Protein AF-A0A9E0YNE3-F1 (afdb_monomer)

Nearest PDB structures (foldseek):
  2ga1-assembly1_B  TM=9.525E-01  e=7.662E-05  Trichormus variabilis ATCC 29413
  5af3-assembly1_B  TM=8.746E-01  e=2.412E-02  Mycobacterium tuberculosis H37Rv
  5af3-assembly1_A  TM=8.745E-01  e=3.297E-02  Mycobacterium tuberculosis H37Rv

Solvent-accessible surface area (backbone atoms only — not comparable to full-atom values): 5781 Å² total; per-residue (Å²): 132,80,86,77,81,80,82,56,91,44,57,36,68,41,64,93,44,85,72,39,43,54,17,38,58,96,54,89,50,44,40,42,59,59,47,48,45,46,75,72,67,46,54,71,67,60,52,35,71,76,37,71,92,58,51,71,69,46,55,52,41,42,52,52,52,36,74,79,36,46,71,64,37,52,52,52,38,51,66,68,68,42,68,64,57,52,47,71,74,57,48,90,86,80,127

Structure (mmCIF, N/CA/C/O backbone):
data_AF-A0A9E0YNE3-F1
#
_entry.id   AF-A0A9E0YNE3-F1
#
loop_
_atom_site.group_PDB
_atom_site.id
_atom_site.type_symbol
_atom_site.label_atom_id
_atom_site.label_alt_id
_atom_site.label_comp_id
_atom_site.label_asym_id
_atom_site.label_entity_id
_atom_site.label_seq_id
_atom_site.pdbx_PDB_ins_code
_atom_site.Cartn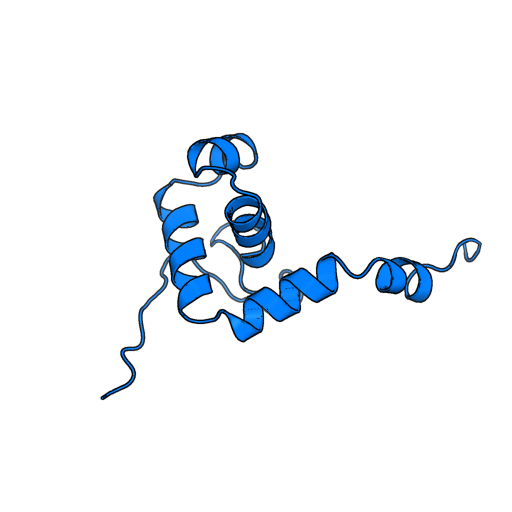_x
_atom_site.Cartn_y
_atom_site.Cartn_z
_atom_site.occupancy
_atom_site.B_iso_or_equiv
_atom_site.auth_seq_id
_atom_site.auth_comp_id
_atom_site.auth_asym_id
_atom_site.auth_atom_id
_atom_site.pdbx_PDB_model_num
ATOM 1 N N . MET A 1 1 ? -21.284 14.066 -11.210 1.00 44.66 1 MET A N 1
ATOM 2 C CA . MET A 1 1 ? -20.282 13.316 -11.993 1.00 44.66 1 MET A CA 1
ATOM 3 C C . MET A 1 1 ? -20.317 11.906 -11.445 1.00 44.66 1 MET A C 1
ATOM 5 O O . MET A 1 1 ? -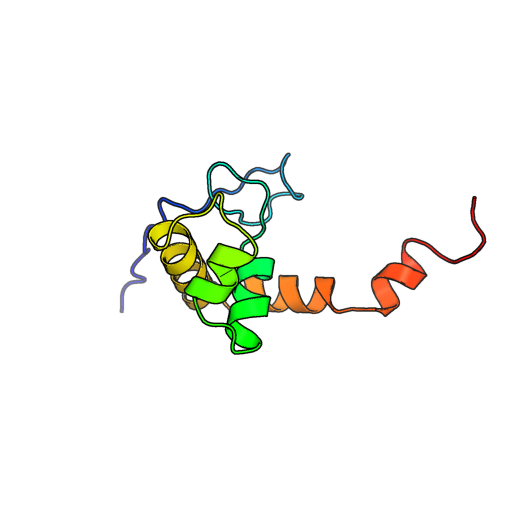20.237 11.765 -10.237 1.00 44.66 1 MET A O 1
ATOM 9 N N . SER A 1 2 ? -20.631 10.916 -12.275 1.00 50.81 2 SER A N 1
ATOM 10 C CA . SER A 1 2 ? -20.754 9.518 -11.847 1.00 50.81 2 SER A CA 1
ATOM 11 C C . SER A 1 2 ? -19.416 9.008 -11.317 1.00 50.81 2 SER A C 1
ATOM 13 O O . SER A 1 2 ? -18.419 9.164 -12.021 1.00 50.81 2 SER A O 1
ATOM 15 N N . ASP A 1 3 ? -19.409 8.395 -10.132 1.00 65.12 3 ASP A N 1
ATOM 16 C CA . ASP A 1 3 ? -18.254 7.667 -9.600 1.00 65.12 3 ASP A CA 1
ATOM 17 C C . ASP A 1 3 ? -17.789 6.629 -10.627 1.00 65.12 3 ASP A C 1
ATOM 19 O O . ASP A 1 3 ? -18.459 5.622 -10.879 1.00 65.12 3 ASP A O 1
ATOM 23 N N . LEU A 1 4 ? -16.653 6.892 -11.273 1.00 72.88 4 LEU A N 1
ATOM 24 C CA . LEU A 1 4 ? -15.996 5.909 -12.120 1.00 72.88 4 LEU A CA 1
ATOM 25 C C . LEU A 1 4 ? -15.331 4.896 -11.196 1.00 72.88 4 LEU A C 1
ATOM 27 O O . LEU A 1 4 ? -14.338 5.194 -10.543 1.00 72.88 4 LEU A O 1
ATOM 31 N N . LYS A 1 5 ? -15.884 3.685 -11.138 1.00 73.88 5 LYS A N 1
ATOM 32 C CA . LYS A 1 5 ? -15.270 2.590 -10.391 1.00 73.88 5 LYS A CA 1
ATOM 33 C C . LYS A 1 5 ? -14.105 2.028 -11.206 1.00 73.88 5 LYS A C 1
ATOM 35 O O . LYS A 1 5 ? -14.310 1.191 -12.086 1.00 73.88 5 LYS A O 1
ATOM 40 N N . VAL A 1 6 ? -12.899 2.524 -10.941 1.00 86.50 6 VAL A N 1
ATOM 41 C CA . VAL A 1 6 ? -11.663 2.010 -11.544 1.00 86.50 6 VAL A CA 1
ATOM 42 C C . VAL A 1 6 ? -11.425 0.586 -11.040 1.00 86.50 6 VAL A C 1
ATOM 44 O O . VAL A 1 6 ? -11.629 0.271 -9.867 1.00 86.50 6 VAL A O 1
ATOM 47 N N . ASN A 1 7 ? -11.070 -0.314 -11.955 1.00 92.12 7 ASN A N 1
ATOM 48 C CA . ASN A 1 7 ? -10.745 -1.691 -11.612 1.00 92.12 7 ASN A CA 1
ATOM 49 C C . ASN A 1 7 ? -9.234 -1.833 -11.420 1.00 92.12 7 ASN A C 1
ATOM 51 O O . ASN A 1 7 ? -8.477 -1.452 -12.310 1.00 92.12 7 ASN A O 1
ATOM 55 N N . HIS A 1 8 ? -8.828 -2.465 -10.320 1.00 95.81 8 HIS A N 1
ATOM 56 C CA . HIS A 1 8 ? -7.427 -2.715 -9.983 1.00 95.81 8 HIS A CA 1
ATOM 57 C C . HIS A 1 8 ? -7.120 -4.221 -10.029 1.00 95.81 8 HIS A C 1
ATOM 59 O O . HIS A 1 8 ? -7.252 -4.923 -9.019 1.00 95.81 8 HIS A O 1
ATOM 65 N N . PRO A 1 9 ? -6.781 -4.776 -11.208 1.00 96.31 9 PRO A N 1
ATOM 66 C CA . PRO A 1 9 ? -6.664 -6.221 -11.415 1.00 96.31 9 PRO A CA 1
ATOM 67 C C . PRO A 1 9 ? -5.514 -6.879 -10.636 1.00 96.31 9 PRO A C 1
ATOM 69 O O . PRO A 1 9 ? -5.496 -8.111 -10.496 1.00 96.31 9 PRO A O 1
ATOM 72 N N . TYR A 1 10 ? -4.558 -6.089 -10.140 1.00 97.88 10 TYR A N 1
ATOM 73 C CA . TYR A 1 10 ? -3.404 -6.562 -9.383 1.00 97.88 10 TYR A CA 1
ATOM 74 C C . TYR A 1 10 ? -3.555 -6.405 -7.871 1.00 97.88 10 TYR A C 1
ATOM 76 O O . TYR A 1 10 ? -2.608 -6.709 -7.144 1.00 97.88 10 TYR A O 1
ATOM 84 N N . ILE A 1 11 ? -4.729 -6.006 -7.386 1.00 97.19 11 ILE A N 1
ATOM 85 C CA . ILE A 1 11 ? -5.014 -5.847 -5.960 1.00 97.19 11 ILE A CA 1
ATOM 86 C C . ILE A 1 11 ? -5.922 -6.984 -5.500 1.00 97.19 11 ILE A C 1
ATOM 88 O O . ILE A 1 11 ? -6.893 -7.344 -6.164 1.00 97.19 11 ILE A O 1
ATOM 92 N N . ALA A 1 12 ? -5.585 -7.579 -4.361 1.00 96.81 12 ALA A N 1
ATOM 93 C CA . ALA A 1 12 ? -6.361 -8.627 -3.719 1.00 96.81 12 ALA A CA 1
ATOM 94 C C . ALA A 1 12 ? -6.706 -8.217 -2.283 1.00 96.81 12 ALA A C 1
ATOM 96 O O . ALA A 1 12 ? -5.873 -7.654 -1.572 1.00 96.81 12 ALA A O 1
ATOM 97 N N . LYS A 1 13 ? -7.933 -8.520 -1.859 1.00 95.50 13 LYS A N 1
ATOM 98 C CA . LYS A 1 13 ? -8.381 -8.427 -0.467 1.00 95.50 13 LYS A CA 1
ATOM 99 C C . LYS A 1 13 ? -8.844 -9.811 -0.046 1.00 95.50 13 LYS A C 1
ATOM 101 O O . LYS A 1 13 ? -9.676 -10.403 -0.727 1.00 95.50 13 LYS A O 1
ATOM 106 N N . ASP A 1 14 ? -8.271 -10.312 1.034 1.00 93.50 14 ASP A N 1
ATOM 107 C CA . ASP A 1 14 ? -8.548 -11.636 1.578 1.00 93.50 14 ASP A CA 1
ATOM 108 C C . ASP A 1 14 ? -8.477 -11.527 3.105 1.00 93.50 14 ASP A C 1
ATOM 110 O O . ASP A 1 14 ? -7.479 -11.045 3.641 1.00 93.50 14 ASP A O 1
ATOM 114 N N . GLU A 1 15 ? -9.552 -11.901 3.801 1.00 92.81 15 GLU A N 1
ATOM 115 C CA . GLU A 1 15 ? -9.661 -11.764 5.260 1.00 92.81 15 GLU A CA 1
ATOM 116 C C . GLU A 1 15 ? -8.604 -12.601 6.000 1.00 92.81 15 GLU A C 1
ATOM 118 O O . GLU A 1 15 ? -8.087 -12.165 7.033 1.00 92.81 15 GLU A O 1
ATOM 123 N N . ASP A 1 16 ? -8.179 -13.722 5.412 1.00 91.44 16 ASP A N 1
ATOM 124 C CA . ASP A 1 16 ? -7.147 -14.609 5.956 1.00 91.44 16 ASP A CA 1
ATOM 125 C C . ASP A 1 16 ? -5.717 -14.079 5.697 1.00 91.44 16 ASP A C 1
ATOM 127 O O . ASP A 1 16 ? -4.714 -14.577 6.235 1.00 91.44 16 ASP A O 1
ATOM 131 N N . ILE A 1 17 ? -5.580 -13.031 4.877 1.00 87.12 17 ILE A N 1
ATOM 132 C CA . ILE A 1 17 ? -4.300 -12.426 4.500 1.00 87.12 17 ILE A CA 1
ATOM 133 C C . ILE A 1 17 ? -4.224 -10.999 5.033 1.00 87.12 17 ILE A C 1
ATOM 135 O O . ILE A 1 17 ? -4.963 -10.112 4.628 1.00 87.12 17 ILE A O 1
ATOM 139 N N . GLN A 1 18 ? -3.267 -10.748 5.932 1.00 88.00 18 GLN A N 1
ATOM 140 C CA . GLN A 1 18 ? -3.046 -9.413 6.512 1.00 88.00 18 GLN A CA 1
ATOM 141 C C . GLN A 1 18 ? -4.305 -8.810 7.176 1.00 88.00 18 GLN A C 1
ATOM 143 O O . GLN A 1 18 ? -4.390 -7.594 7.338 1.00 88.00 18 GLN A O 1
ATOM 148 N N . GLY A 1 19 ? -5.270 -9.649 7.579 1.00 87.56 19 GLY A N 1
ATOM 149 C CA . GLY A 1 19 ? -6.527 -9.216 8.191 1.00 87.56 19 GLY A CA 1
ATOM 150 C C . GLY A 1 19 ? -7.434 -8.442 7.233 1.00 87.56 19 GLY A C 1
ATOM 151 O O . GLY A 1 19 ? -8.000 -7.430 7.636 1.00 87.56 19 GLY A O 1
ATOM 152 N N . GLY A 1 20 ? -7.514 -8.848 5.960 1.00 92.31 20 GLY A N 1
ATOM 153 C CA . GLY A 1 20 ? -8.391 -8.219 4.963 1.00 92.31 20 GLY A CA 1
ATOM 154 C C . GLY A 1 20 ? -7.821 -6.969 4.294 1.00 92.31 20 GLY A C 1
ATOM 155 O O . GLY A 1 20 ? -8.474 -6.379 3.428 1.00 92.31 20 GLY A O 1
ATOM 156 N N . LYS A 1 21 ? -6.603 -6.552 4.661 1.00 95.19 21 LYS A N 1
ATOM 157 C CA . LYS A 1 21 ? -5.941 -5.400 4.043 1.00 95.19 21 LYS A CA 1
ATOM 158 C C . LYS A 1 21 ? -5.701 -5.632 2.548 1.00 95.19 21 LYS A C 1
ATOM 160 O O . LYS A 1 21 ? -5.417 -6.762 2.141 1.00 95.19 21 LYS A O 1
ATOM 165 N N . PRO A 1 22 ? -5.765 -4.578 1.715 1.00 97.12 22 PRO A N 1
ATOM 166 C CA . PRO A 1 22 ? -5.416 -4.695 0.311 1.00 97.12 22 PRO A CA 1
ATOM 167 C C . PRO A 1 22 ? -3.943 -5.093 0.178 1.00 97.12 22 PRO A C 1
ATOM 169 O O . PRO A 1 22 ? -3.047 -4.491 0.777 1.00 97.12 22 PRO A O 1
ATOM 172 N N . THR A 1 23 ? -3.693 -6.112 -0.633 1.00 98.00 23 THR A N 1
ATOM 173 C CA . THR A 1 23 ? -2.364 -6.651 -0.921 1.00 98.00 23 THR A CA 1
ATOM 174 C C . THR A 1 23 ? -2.145 -6.764 -2.419 1.00 98.00 23 THR A C 1
ATOM 176 O O . THR A 1 23 ? -3.093 -6.834 -3.205 1.00 98.00 23 THR A O 1
ATOM 179 N N . VAL A 1 24 ? -0.883 -6.807 -2.836 1.00 97.81 24 VAL A N 1
ATOM 180 C CA . VAL A 1 24 ? -0.560 -7.092 -4.232 1.00 97.81 24 VAL A CA 1
ATOM 181 C C . VAL A 1 24 ? -0.872 -8.555 -4.537 1.00 97.81 24 VAL A C 1
ATOM 183 O O . VAL A 1 24 ? -0.348 -9.463 -3.888 1.00 97.81 24 VAL A O 1
ATOM 186 N N . LYS A 1 25 ? -1.678 -8.798 -5.570 1.00 96.81 25 LYS A N 1
ATOM 187 C CA . LYS A 1 25 ? -2.145 -10.123 -5.982 1.00 96.81 25 LYS A CA 1
ATOM 188 C C . LYS A 1 25 ? -0.989 -11.100 -6.208 1.00 96.81 25 LYS A C 1
ATOM 190 O O . LYS A 1 25 ? -0.030 -10.826 -6.945 1.00 96.81 25 LYS A O 1
ATOM 195 N N . GLY A 1 26 ? -1.118 -12.276 -5.593 1.00 93.62 26 GLY A N 1
ATOM 196 C CA . GLY A 1 26 ? -0.084 -13.314 -5.590 1.00 93.62 26 GLY A CA 1
ATOM 197 C C . GLY A 1 26 ? 1.074 -13.033 -4.627 1.00 93.62 26 GLY A C 1
ATOM 198 O O . GLY A 1 26 ? 2.113 -13.674 -4.726 1.00 93.62 26 GLY A O 1
ATOM 199 N N . SER A 1 27 ? 0.920 -12.074 -3.715 1.00 94.19 27 SER A N 1
ATOM 200 C CA . SER A 1 27 ? 1.869 -11.784 -2.642 1.00 94.19 27 SER A CA 1
ATOM 201 C C . SER A 1 27 ? 1.115 -11.507 -1.338 1.00 94.19 27 SER A C 1
ATOM 203 O O . SER A 1 27 ? -0.102 -11.347 -1.339 1.00 94.19 27 SER A O 1
ATOM 205 N N . ARG A 1 28 ? 1.844 -11.406 -0.223 1.00 95.12 28 ARG A N 1
ATOM 206 C CA . ARG A 1 28 ? 1.307 -10.915 1.059 1.00 95.12 28 ARG A CA 1
ATOM 207 C C . ARG A 1 28 ? 1.754 -9.482 1.371 1.00 95.12 28 ARG A C 1
ATOM 209 O O . ARG A 1 28 ? 1.723 -9.086 2.536 1.00 95.12 28 ARG A O 1
ATOM 216 N N . ILE A 1 29 ? 2.220 -8.745 0.357 1.00 96.06 29 ILE A N 1
ATOM 217 C CA . ILE A 1 29 ? 2.736 -7.378 0.493 1.00 96.06 29 ILE A CA 1
ATOM 218 C C . ILE A 1 29 ? 1.542 -6.414 0.515 1.00 96.06 29 ILE A C 1
ATOM 220 O O . ILE A 1 29 ? 0.820 -6.350 -0.486 1.00 96.06 29 ILE A O 1
ATOM 224 N N . PRO A 1 30 ? 1.303 -5.686 1.623 1.00 96.94 30 PRO A N 1
ATOM 225 C CA . PRO A 1 30 ? 0.235 -4.694 1.695 1.00 96.94 30 PRO A CA 1
ATOM 226 C C . PRO A 1 30 ? 0.480 -3.522 0.746 1.00 96.94 30 PRO A C 1
ATOM 228 O O . PRO A 1 30 ? 1.622 -3.096 0.566 1.00 96.94 30 PRO A O 1
ATOM 231 N N . ILE A 1 31 ? -0.594 -2.948 0.203 1.00 97.94 31 ILE A N 1
ATOM 232 C CA . ILE A 1 31 ? -0.498 -1.747 -0.644 1.00 97.94 31 ILE A CA 1
ATOM 233 C C . ILE A 1 31 ? 0.086 -0.572 0.141 1.00 97.94 31 ILE A C 1
ATOM 235 O O . ILE A 1 31 ? 0.939 0.144 -0.378 1.00 97.94 31 ILE A O 1
ATOM 239 N N . SER A 1 32 ? -0.273 -0.446 1.422 1.00 97.38 32 SER A N 1
ATOM 240 C CA . SER A 1 32 ? 0.271 0.570 2.324 1.00 97.38 32 SER A CA 1
ATOM 241 C C . SER A 1 32 ? 1.802 0.559 2.392 1.00 97.38 32 SER A C 1
ATOM 243 O O . SER A 1 32 ? 2.407 1.616 2.486 1.00 97.38 32 SER A O 1
ATOM 245 N N . VAL A 1 33 ? 2.448 -0.610 2.291 1.00 96.19 33 VAL A N 1
ATOM 246 C CA . VAL A 1 33 ? 3.916 -0.717 2.329 1.00 96.19 33 VAL A CA 1
ATOM 247 C C . VAL A 1 33 ? 4.543 -0.114 1.075 1.00 96.19 33 VAL A C 1
ATOM 249 O O . VAL A 1 33 ? 5.470 0.683 1.187 1.00 96.19 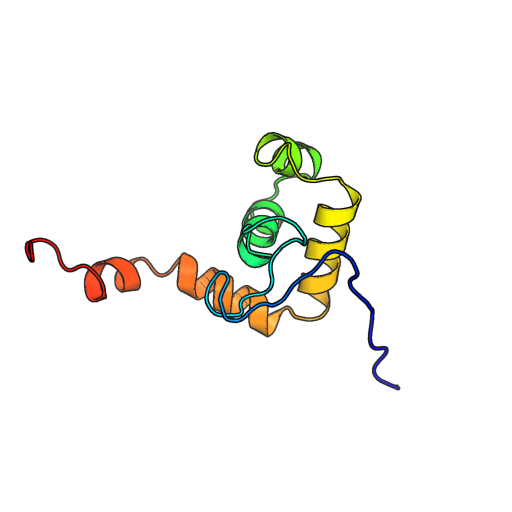33 VAL A O 1
ATOM 252 N N . LEU A 1 34 ? 4.021 -0.444 -0.111 1.00 97.31 34 LEU A N 1
ATOM 253 C CA . LEU A 1 34 ? 4.524 0.125 -1.367 1.00 97.31 34 LEU A CA 1
ATOM 254 C C . LEU A 1 34 ? 4.316 1.642 -1.418 1.00 97.31 34 LEU A C 1
ATOM 256 O O . LEU A 1 34 ? 5.197 2.380 -1.852 1.00 97.31 34 LEU A O 1
ATOM 260 N N . VAL A 1 35 ? 3.168 2.104 -0.921 1.00 97.75 35 VAL A N 1
ATOM 261 C CA . VAL A 1 35 ? 2.829 3.527 -0.856 1.00 97.75 35 VAL A CA 1
ATOM 262 C C . VAL A 1 35 ? 3.723 4.270 0.131 1.00 97.75 35 VAL A C 1
ATOM 264 O O . VAL A 1 35 ? 4.101 5.400 -0.156 1.00 97.75 35 VAL A O 1
ATOM 267 N N . THR A 1 36 ? 4.119 3.655 1.250 1.00 96.88 36 THR A N 1
ATOM 268 C CA . THR A 1 36 ? 5.098 4.254 2.169 1.00 96.88 36 THR A CA 1
ATOM 269 C C . THR A 1 36 ? 6.409 4.561 1.450 1.00 96.88 36 THR A C 1
ATOM 271 O O . THR A 1 36 ? 6.849 5.704 1.500 1.00 96.88 36 THR A O 1
ATOM 274 N N . TYR A 1 37 ? 6.996 3.596 0.730 1.00 96.62 37 TYR A N 1
ATOM 275 C CA . TYR A 1 37 ? 8.233 3.830 -0.032 1.00 96.62 37 TYR A CA 1
ATOM 276 C C . TYR A 1 37 ? 8.055 4.919 -1.094 1.00 96.62 37 TYR A C 1
ATOM 278 O O . TYR A 1 37 ? 8.855 5.848 -1.177 1.00 96.62 37 TYR A O 1
ATOM 286 N N . TYR A 1 38 ? 6.957 4.862 -1.848 1.00 96.94 38 TYR A N 1
ATOM 287 C CA . TYR A 1 38 ? 6.638 5.884 -2.842 1.00 96.94 38 TYR A CA 1
ATOM 288 C C . TYR A 1 38 ? 6.522 7.291 -2.219 1.00 96.94 38 TYR A C 1
ATOM 290 O O . TYR A 1 38 ? 7.105 8.248 -2.726 1.00 96.94 38 TYR A O 1
ATOM 298 N N . LYS A 1 39 ? 5.840 7.434 -1.071 1.00 95.44 39 LYS A N 1
ATOM 299 C CA . LYS A 1 39 ? 5.727 8.709 -0.332 1.00 95.44 39 LYS A CA 1
ATOM 300 C C . LYS A 1 39 ? 7.055 9.157 0.286 1.00 95.44 39 LYS A C 1
ATOM 302 O O . LYS A 1 39 ? 7.247 10.355 0.478 1.00 95.44 39 LYS A O 1
ATOM 307 N N . SER A 1 40 ? 7.968 8.230 0.570 1.00 95.44 40 SER A N 1
ATOM 308 C CA . SER A 1 40 ? 9.341 8.521 1.000 1.00 95.44 40 SER A CA 1
ATOM 309 C C . SER A 1 40 ? 10.256 8.983 -0.139 1.00 95.44 40 SER A C 1
ATOM 311 O O . SER A 1 40 ? 11.411 9.317 0.118 1.00 95.44 40 SER A O 1
ATOM 313 N N . GLY A 1 41 ? 9.746 9.058 -1.372 1.00 96.44 41 GLY A N 1
ATOM 314 C CA . GLY A 1 41 ? 10.483 9.537 -2.538 1.00 96.44 41 GLY A CA 1
ATOM 315 C C . GLY A 1 41 ? 11.217 8.442 -3.302 1.00 96.44 41 GLY A C 1
ATOM 316 O O . GLY A 1 41 ? 11.981 8.776 -4.204 1.00 96.44 41 GLY A O 1
ATOM 317 N N . ASN A 1 42 ? 10.990 7.165 -2.970 1.00 97.12 42 ASN A N 1
ATOM 318 C CA . ASN A 1 42 ? 11.550 6.074 -3.752 1.00 97.12 42 ASN A CA 1
ATOM 319 C C . ASN A 1 42 ? 10.887 5.985 -5.122 1.00 97.12 42 ASN A C 1
ATOM 321 O O . ASN A 1 42 ? 9.657 6.057 -5.238 1.00 97.12 42 ASN A O 1
ATOM 325 N N . ASP A 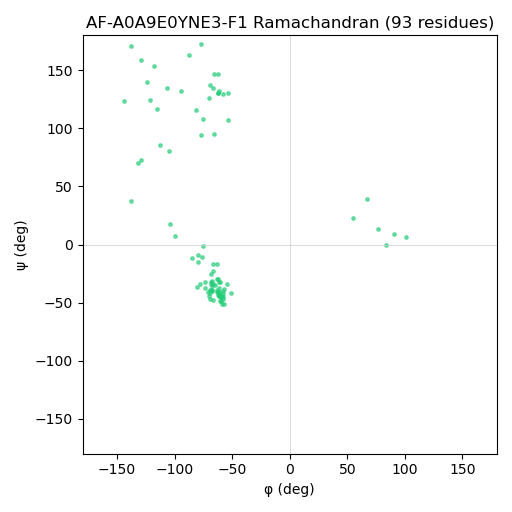1 43 ? 11.702 5.776 -6.151 1.00 95.88 43 ASP A N 1
ATOM 326 C CA . ASP A 1 43 ? 11.178 5.472 -7.474 1.00 95.88 43 ASP A CA 1
ATOM 327 C C . ASP A 1 43 ? 10.705 4.007 -7.573 1.00 95.88 43 ASP A C 1
ATOM 329 O O . ASP A 1 43 ? 10.848 3.189 -6.658 1.00 95.88 43 ASP A O 1
ATOM 333 N N . ILE A 1 44 ? 10.065 3.673 -8.693 1.00 95.25 44 ILE A N 1
ATOM 334 C CA . ILE A 1 44 ? 9.482 2.343 -8.895 1.00 95.25 44 ILE A CA 1
ATOM 335 C C . ILE A 1 44 ? 10.567 1.271 -9.021 1.00 95.25 44 ILE A C 1
ATOM 337 O O . ILE A 1 44 ? 10.353 0.153 -8.554 1.00 95.25 44 ILE A O 1
ATOM 341 N N . ASP A 1 45 ? 11.720 1.593 -9.605 1.00 96.38 45 ASP A N 1
ATOM 342 C CA . ASP A 1 45 ? 12.819 0.644 -9.766 1.00 96.38 45 ASP A CA 1
ATOM 343 C C . ASP A 1 45 ? 13.450 0.319 -8.407 1.00 96.38 45 ASP A C 1
ATOM 345 O O . ASP A 1 45 ? 13.726 -0.843 -8.109 1.00 96.38 45 ASP A O 1
ATOM 349 N N . GLU A 1 46 ? 13.585 1.305 -7.521 1.00 97.50 46 GLU A N 1
ATOM 350 C CA . GLU A 1 46 ? 13.991 1.104 -6.130 1.00 97.50 46 GLU A CA 1
ATOM 351 C C . GLU A 1 46 ? 13.005 0.209 -5.369 1.00 97.50 46 GLU A C 1
ATOM 353 O O . GLU A 1 46 ? 13.419 -0.733 -4.688 1.00 97.50 46 GLU A O 1
ATOM 358 N N . ILE A 1 47 ? 11.697 0.430 -5.529 1.00 96.94 47 ILE A N 1
ATOM 359 C CA . ILE A 1 47 ? 10.666 -0.429 -4.927 1.00 96.94 47 ILE A CA 1
ATOM 360 C C . ILE A 1 47 ? 10.756 -1.863 -5.474 1.00 96.94 47 ILE A C 1
ATOM 362 O O . ILE A 1 47 ? 10.619 -2.829 -4.718 1.00 96.94 47 ILE A O 1
ATOM 366 N N . LEU A 1 48 ? 11.003 -2.029 -6.774 1.00 97.00 48 LEU A N 1
ATOM 367 C CA . LEU A 1 48 ? 11.168 -3.341 -7.402 1.00 97.00 48 LEU A CA 1
ATOM 368 C C . LEU A 1 48 ? 12.456 -4.041 -6.959 1.00 97.00 48 LEU A C 1
ATOM 370 O O . LEU A 1 48 ? 12.455 -5.261 -6.815 1.00 97.00 48 LEU A O 1
ATOM 374 N N . ASN A 1 49 ? 13.523 -3.298 -6.666 1.00 97.25 49 ASN A N 1
ATOM 375 C CA . ASN A 1 49 ? 14.744 -3.857 -6.085 1.00 97.25 49 ASN A CA 1
ATOM 376 C C . ASN A 1 49 ? 14.500 -4.415 -4.673 1.00 97.25 49 ASN A C 1
ATOM 378 O O . ASN A 1 49 ? 15.080 -5.439 -4.309 1.00 97.25 49 ASN A O 1
ATOM 382 N N . LEU A 1 50 ? 13.615 -3.786 -3.891 1.00 95.69 50 LEU A N 1
ATOM 383 C CA . LEU A 1 50 ? 13.191 -4.289 -2.578 1.00 95.69 50 LEU A CA 1
ATOM 384 C C . LEU A 1 50 ? 12.247 -5.494 -2.687 1.00 95.69 50 LEU A C 1
ATOM 386 O O . LEU A 1 50 ? 12.277 -6.382 -1.831 1.00 95.69 50 LEU A O 1
ATOM 390 N N . TYR A 1 51 ? 11.431 -5.545 -3.743 1.00 95.75 51 TYR A N 1
ATOM 391 C CA . TYR A 1 51 ? 10.469 -6.620 -3.989 1.00 95.75 51 TYR A CA 1
ATOM 392 C C . TYR A 1 51 ? 10.584 -7.208 -5.409 1.00 95.75 51 TYR A C 1
ATOM 394 O O . TYR A 1 51 ? 9.671 -7.024 -6.223 1.00 95.75 51 TYR A O 1
ATOM 402 N N . PRO A 1 52 ? 11.645 -7.988 -5.710 1.00 95.12 52 PRO A N 1
ATOM 403 C CA . PRO A 1 52 ? 11.914 -8.496 -7.063 1.00 95.12 52 PRO A CA 1
ATOM 404 C C . PRO A 1 52 ? 10.842 -9.441 -7.625 1.00 95.12 52 PRO A C 1
ATOM 406 O O . PRO A 1 52 ? 10.797 -9.703 -8.823 1.00 95.12 52 PRO A O 1
ATOM 409 N N . GLN A 1 53 ? 9.970 -9.982 -6.770 1.00 94.50 53 GLN A N 1
ATOM 410 C CA . GLN A 1 53 ? 8.823 -10.801 -7.170 1.00 94.50 53 GLN A CA 1
ATOM 411 C C . GLN A 1 53 ? 7.655 -9.981 -7.742 1.00 94.50 53 GLN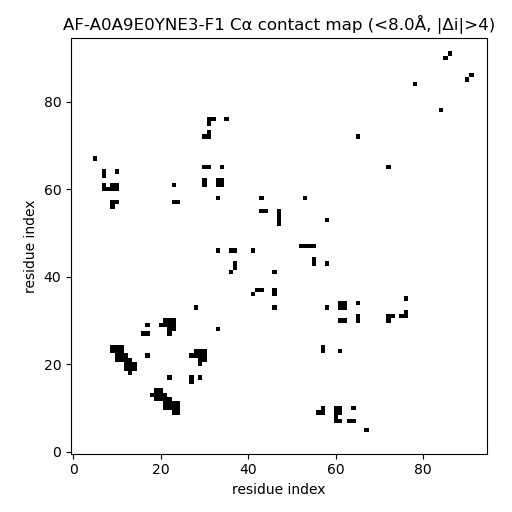 A C 1
ATOM 413 O O . GLN A 1 53 ? 6.669 -10.548 -8.228 1.00 94.50 53 GLN A O 1
ATOM 418 N N . LEU A 1 54 ? 7.706 -8.655 -7.615 1.00 97.06 54 LEU A N 1
ATOM 419 C CA . LEU A 1 54 ? 6.715 -7.755 -8.178 1.00 97.06 54 LEU A CA 1
ATOM 420 C C . LEU A 1 54 ? 7.083 -7.376 -9.611 1.00 97.06 54 LEU A C 1
ATOM 422 O O . LEU A 1 54 ? 8.198 -7.554 -10.081 1.00 97.06 54 LEU A O 1
ATOM 426 N N . THR A 1 55 ? 6.088 -6.862 -10.324 1.00 97.38 55 THR A N 1
ATOM 427 C CA . THR A 1 55 ? 6.264 -6.347 -11.686 1.00 97.38 55 THR A CA 1
ATOM 428 C C . THR A 1 55 ? 5.923 -4.862 -11.678 1.00 97.38 55 THR A C 1
ATOM 430 O O . THR A 1 55 ? 5.076 -4.476 -10.863 1.00 97.38 55 THR A O 1
ATOM 433 N N . PRO A 1 56 ? 6.472 -4.047 -12.596 1.00 97.31 56 PRO A N 1
ATOM 434 C CA . PRO A 1 56 ? 6.138 -2.625 -12.676 1.00 97.31 56 PRO A CA 1
ATOM 435 C C . PRO A 1 56 ? 4.624 -2.376 -12.723 1.00 97.31 56 PRO A C 1
ATOM 437 O O . PRO A 1 56 ? 4.110 -1.536 -11.993 1.00 97.31 56 PRO A O 1
ATOM 440 N N . ALA A 1 57 ? 3.880 -3.184 -13.490 1.00 97.69 57 ALA A N 1
ATOM 441 C CA . ALA A 1 57 ? 2.422 -3.087 -13.587 1.00 97.69 57 ALA A CA 1
ATOM 442 C C . ALA A 1 57 ? 1.713 -3.235 -12.228 1.00 97.69 57 ALA A C 1
ATOM 444 O O . ALA A 1 57 ? 0.775 -2.499 -11.939 1.00 97.69 57 ALA A O 1
ATOM 445 N N . LYS A 1 58 ? 2.187 -4.152 -11.374 1.00 97.94 58 LYS A N 1
ATOM 446 C CA . LYS A 1 58 ? 1.640 -4.349 -10.023 1.00 97.94 58 LYS A CA 1
ATOM 447 C C . LYS A 1 58 ? 1.919 -3.150 -9.113 1.00 97.94 58 LYS A C 1
ATOM 449 O O . LYS A 1 58 ? 1.055 -2.791 -8.322 1.00 97.94 58 LYS A O 1
ATOM 454 N N . VAL A 1 59 ? 3.105 -2.546 -9.219 1.00 97.62 59 VAL A N 1
ATOM 455 C CA . VAL A 1 59 ? 3.475 -1.365 -8.420 1.00 97.62 59 VAL A CA 1
ATOM 456 C C . VAL A 1 59 ? 2.673 -0.143 -8.870 1.00 97.62 59 VAL A C 1
ATOM 458 O O . VAL A 1 59 ? 2.102 0.553 -8.036 1.00 97.62 59 VAL A O 1
ATOM 461 N N . HIS A 1 60 ? 2.538 0.074 -10.179 1.00 97.69 60 HIS A N 1
ATOM 462 C CA . HIS A 1 60 ? 1.701 1.148 -10.712 1.00 97.69 60 HIS A CA 1
ATOM 463 C C . HIS A 1 60 ? 0.227 0.998 -10.321 1.00 97.69 60 HIS A C 1
ATOM 465 O O . HIS A 1 60 ? -0.384 1.978 -9.906 1.00 97.69 60 HIS A O 1
ATOM 471 N N . ASP A 1 61 ? -0.340 -0.208 -10.406 1.00 97.56 61 ASP A N 1
ATOM 472 C CA . ASP A 1 61 ? -1.731 -0.442 -9.998 1.00 97.56 61 ASP A CA 1
ATOM 473 C C . ASP A 1 61 ? -1.922 -0.256 -8.485 1.00 97.56 61 ASP A C 1
ATOM 475 O O . ASP A 1 61 ? -2.936 0.283 -8.056 1.00 97.56 61 ASP A O 1
ATOM 479 N N . ALA A 1 62 ? -0.922 -0.605 -7.669 1.00 97.81 62 ALA A N 1
ATOM 480 C CA . ALA A 1 62 ? -0.921 -0.317 -6.234 1.00 97.81 62 ALA A CA 1
ATOM 481 C C . ALA A 1 62 ? -0.944 1.193 -5.937 1.00 97.81 62 ALA A C 1
ATOM 483 O O . ALA A 1 62 ? -1.709 1.639 -5.081 1.00 97.81 62 ALA A O 1
ATOM 484 N N . ILE A 1 63 ? -0.148 1.986 -6.661 1.00 97.06 63 ILE A N 1
ATOM 485 C CA . ILE A 1 63 ? -0.139 3.451 -6.536 1.00 97.06 63 ILE A CA 1
ATOM 486 C C . ILE A 1 63 ? -1.460 4.046 -7.049 1.00 97.06 63 ILE A C 1
ATOM 488 O O . ILE A 1 63 ? -2.007 4.947 -6.418 1.00 97.06 63 ILE A O 1
ATOM 492 N N . SER A 1 64 ? -2.019 3.521 -8.144 1.00 97.19 64 SER A N 1
ATOM 493 C CA . SER A 1 64 ? -3.344 3.928 -8.631 1.00 97.19 64 SER A CA 1
ATOM 494 C C . SER A 1 64 ? -4.426 3.644 -7.590 1.00 97.19 64 SER A C 1
ATOM 496 O O . SER A 1 64 ? -5.190 4.541 -7.251 1.00 97.19 64 SER A O 1
ATOM 498 N N . TYR A 1 65 ? -4.444 2.431 -7.024 1.00 97.25 65 TYR A N 1
ATOM 499 C CA . TYR A 1 65 ? -5.381 2.042 -5.969 1.00 97.25 65 TYR A CA 1
ATOM 500 C C . TYR A 1 65 ? -5.280 2.971 -4.759 1.00 97.25 65 TYR A C 1
ATOM 502 O O . TYR A 1 65 ? -6.296 3.316 -4.160 1.00 97.25 65 TYR A O 1
ATOM 510 N N . TYR A 1 66 ? -4.068 3.396 -4.395 1.00 97.31 66 TYR A N 1
ATOM 511 C CA . TYR A 1 66 ? -3.874 4.373 -3.331 1.00 97.31 66 TYR A CA 1
ATOM 512 C C . TYR A 1 66 ? -4.575 5.697 -3.621 1.00 97.31 66 TYR A C 1
ATOM 514 O O . TYR A 1 66 ? -5.297 6.173 -2.752 1.00 97.31 66 TYR A O 1
ATOM 522 N N . TYR A 1 67 ? -4.419 6.270 -4.814 1.00 96.31 67 TYR A N 1
ATOM 523 C CA . TYR A 1 67 ? -5.078 7.536 -5.148 1.00 96.31 67 TYR A CA 1
ATOM 524 C C . TYR A 1 67 ? -6.608 7.437 -5.144 1.00 96.31 67 TYR A C 1
ATOM 526 O O . TYR A 1 67 ? -7.273 8.397 -4.766 1.00 96.31 67 TYR A O 1
ATOM 534 N N . ASP A 1 68 ? -7.161 6.266 -5.455 1.00 96.00 68 ASP A N 1
ATOM 535 C CA . ASP A 1 68 ? -8.603 6.019 -5.361 1.00 96.00 68 ASP A CA 1
ATOM 536 C C . ASP A 1 68 ? -9.078 5.725 -3.918 1.00 96.00 68 ASP A C 1
ATOM 538 O O . ASP A 1 68 ? -10.274 5.775 -3.635 1.00 96.00 68 ASP A O 1
ATOM 542 N N . ASN A 1 69 ? -8.166 5.413 -2.984 1.00 96.00 69 ASN A N 1
ATOM 543 C CA . ASN A 1 69 ? -8.472 4.969 -1.613 1.00 96.00 69 ASN A CA 1
ATOM 544 C C . ASN A 1 69 ? -7.556 5.628 -0.557 1.00 96.00 69 ASN A C 1
ATOM 546 O O . ASN A 1 69 ? -7.138 4.973 0.403 1.00 96.00 69 ASN A O 1
ATOM 550 N N . GLN A 1 70 ? -7.218 6.911 -0.733 1.00 96.50 70 GLN A N 1
ATOM 551 C CA . GLN A 1 70 ? -6.162 7.567 0.053 1.00 96.50 70 GLN A CA 1
ATOM 552 C C . GLN A 1 70 ? -6.425 7.522 1.557 1.00 96.50 70 GLN A C 1
ATOM 554 O O . GLN A 1 70 ? -5.530 7.156 2.307 1.00 96.50 70 GLN A O 1
ATOM 559 N N . GLU A 1 71 ? -7.655 7.815 1.990 1.00 96.69 71 GLU A N 1
ATOM 560 C CA . GLU A 1 71 ? -8.026 7.816 3.411 1.00 96.69 71 GLU A CA 1
ATOM 561 C C . GLU A 1 71 ? -7.775 6.452 4.069 1.00 96.69 71 GLU A C 1
ATOM 563 O O . GLU A 1 71 ? -7.145 6.378 5.124 1.00 96.69 71 GLU A O 1
ATOM 568 N N . GLN A 1 72 ? -8.200 5.363 3.411 1.00 95.81 72 GLN A N 1
ATOM 569 C CA . GLN A 1 72 ? -7.977 4.002 3.900 1.00 95.81 72 GLN A CA 1
ATOM 570 C C . GLN A 1 72 ? -6.479 3.725 4.064 1.00 95.81 72 GLN A C 1
ATOM 572 O O . GLN A 1 72 ? -6.034 3.223 5.095 1.00 95.81 72 GLN A O 1
ATOM 577 N N . ILE A 1 73 ? -5.703 3.995 3.018 1.00 97.19 73 ILE A N 1
ATOM 578 C CA . ILE A 1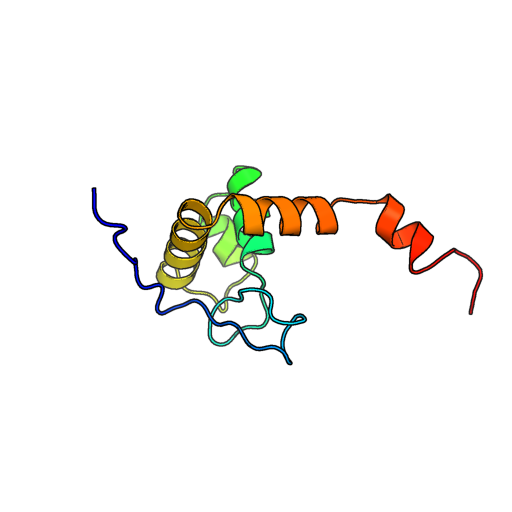 73 ? -4.294 3.614 2.985 1.00 97.19 73 ILE A CA 1
ATOM 579 C C . ILE A 1 73 ? -3.452 4.508 3.898 1.00 97.19 73 ILE A C 1
ATOM 581 O O . ILE A 1 73 ? -2.554 3.999 4.563 1.00 97.19 73 ILE A O 1
ATOM 585 N N . ASP A 1 74 ? -3.748 5.803 3.983 1.00 96.50 74 ASP A N 1
ATOM 586 C CA . ASP A 1 74 ? -3.068 6.715 4.900 1.00 96.50 74 ASP A CA 1
ATOM 587 C C . ASP A 1 74 ? -3.32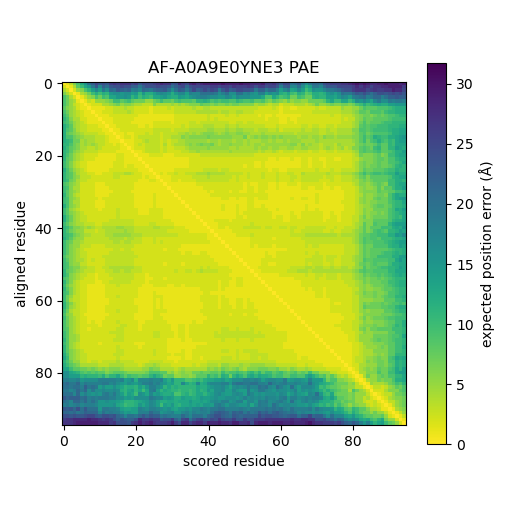0 6.320 6.362 1.00 96.50 74 ASP A C 1
ATOM 589 O O . ASP A 1 74 ? -2.378 6.289 7.152 1.00 96.50 74 ASP A O 1
ATOM 593 N N . ASP A 1 75 ? -4.546 5.925 6.723 1.00 95.12 75 ASP A N 1
ATOM 594 C CA . ASP A 1 75 ? -4.839 5.355 8.045 1.00 95.12 75 ASP A CA 1
ATOM 595 C C . ASP A 1 75 ? -4.053 4.054 8.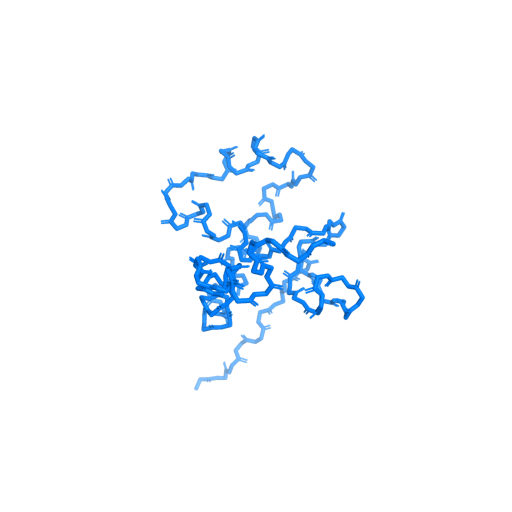301 1.00 95.12 75 ASP A C 1
ATOM 597 O O . ASP A 1 75 ? -3.464 3.871 9.371 1.00 95.12 75 ASP A O 1
ATOM 601 N N . GLU A 1 76 ? -3.966 3.162 7.308 1.00 94.12 76 GLU A N 1
ATOM 602 C CA . GLU A 1 76 ? -3.145 1.953 7.409 1.00 94.12 76 GLU A CA 1
ATOM 603 C C . GLU A 1 76 ? -1.654 2.269 7.617 1.00 94.12 76 GLU A C 1
ATOM 605 O O . GLU A 1 76 ? -1.010 1.589 8.420 1.00 94.12 76 GLU A O 1
ATOM 610 N N . ILE A 1 77 ? -1.110 3.279 6.928 1.00 94.00 77 ILE A N 1
ATOM 611 C CA . ILE A 1 77 ? 0.282 3.735 7.070 1.00 94.00 77 ILE A CA 1
ATOM 612 C C . ILE A 1 77 ? 0.510 4.335 8.458 1.00 94.00 77 ILE A C 1
ATOM 614 O O . ILE A 1 77 ? 1.448 3.930 9.146 1.00 94.00 77 ILE A O 1
ATOM 618 N N . ASN A 1 78 ? -0.373 5.224 8.914 1.00 92.69 78 ASN A N 1
ATOM 619 C CA . ASN A 1 78 ? -0.278 5.840 10.237 1.00 92.69 78 ASN A CA 1
ATOM 620 C C . ASN A 1 78 ? -0.273 4.773 11.344 1.00 92.69 78 ASN A C 1
ATOM 622 O O . ASN A 1 78 ? 0.562 4.806 12.242 1.00 92.69 78 ASN A O 1
ATOM 626 N N . LYS A 1 79 ? -1.127 3.747 11.232 1.00 88.19 79 LYS A N 1
ATOM 627 C CA . LYS A 1 79 ? -1.169 2.608 12.171 1.00 88.19 79 LYS A CA 1
ATOM 628 C C . LYS A 1 79 ? 0.076 1.717 12.142 1.00 88.19 79 LYS A C 1
ATOM 630 O O . LYS A 1 79 ? 0.288 0.957 13.091 1.00 88.19 79 LYS A O 1
ATOM 635 N N . LEU A 1 80 ? 0.841 1.721 11.049 1.00 81.62 80 LEU A N 1
ATOM 636 C CA . LEU A 1 80 ? 2.127 1.020 10.958 1.00 81.62 80 LEU A CA 1
ATOM 637 C C . LEU A 1 80 ? 3.251 1.828 11.614 1.00 81.62 80 LEU A C 1
ATOM 639 O O . LEU A 1 80 ? 4.133 1.228 12.225 1.00 81.62 80 LEU A O 1
ATOM 643 N N . GLN A 1 81 ? 3.204 3.155 11.480 1.00 77.38 81 GLN A N 1
ATOM 644 C CA . GLN A 1 81 ? 4.201 4.093 12.004 1.00 77.38 81 GLN A CA 1
ATOM 645 C C . GLN A 1 81 ? 3.963 4.496 13.465 1.00 77.38 81 GLN A C 1
ATOM 647 O O . GLN A 1 81 ? 4.842 5.089 14.079 1.00 77.38 81 GLN A O 1
ATOM 652 N N . ASP A 1 82 ? 2.803 4.168 14.032 1.00 81.75 82 ASP A N 1
ATOM 653 C CA . ASP A 1 82 ? 2.517 4.376 15.448 1.00 81.75 82 ASP A CA 1
ATOM 654 C C . ASP A 1 82 ? 3.423 3.497 16.333 1.00 81.75 82 ASP A C 1
ATOM 656 O O . ASP A 1 82 ? 3.152 2.319 16.592 1.00 81.75 82 ASP A O 1
ATOM 660 N N . GLU A 1 83 ? 4.530 4.085 16.790 1.00 59.66 83 GLU A N 1
ATOM 661 C CA . GLU A 1 83 ? 5.520 3.459 17.672 1.00 59.66 83 GLU A CA 1
ATOM 662 C C . GLU A 1 83 ? 4.915 3.036 19.021 1.00 59.66 83 GLU A C 1
ATOM 664 O O . GLU A 1 83 ? 5.302 2.004 19.581 1.00 59.66 83 GLU A O 1
ATOM 669 N N . ASN A 1 84 ? 3.915 3.773 19.521 1.00 62.38 84 ASN A N 1
ATOM 670 C CA . ASN A 1 84 ? 3.261 3.470 20.797 1.00 62.38 84 ASN A CA 1
ATOM 671 C C . ASN A 1 84 ? 2.464 2.167 20.714 1.00 62.38 84 ASN A C 1
ATOM 673 O O . ASN A 1 84 ? 2.405 1.403 21.678 1.00 62.38 84 ASN A O 1
ATOM 677 N N . ARG A 1 85 ? 1.926 1.849 19.533 1.00 66.00 85 ARG A N 1
ATOM 678 C CA . ARG A 1 85 ? 1.142 0.634 19.305 1.00 66.00 85 ARG A CA 1
ATOM 679 C C . ARG A 1 85 ? 1.941 -0.651 19.539 1.00 66.00 85 ARG A C 1
ATOM 681 O O . ARG A 1 85 ? 1.375 -1.653 19.978 1.00 66.00 85 ARG A O 1
ATOM 688 N N . TRP A 1 86 ? 3.246 -0.649 19.264 1.00 66.19 86 TRP A N 1
ATOM 689 C CA . TRP A 1 86 ? 4.119 -1.795 19.547 1.00 66.19 86 TRP A CA 1
ATOM 690 C C . TRP A 1 86 ? 4.340 -1.973 21.048 1.00 66.19 86 TRP A C 1
ATOM 692 O O . TRP A 1 86 ? 4.282 -3.101 21.533 1.00 66.19 86 TRP A O 1
ATOM 702 N N . GLN A 1 87 ? 4.521 -0.866 21.772 1.00 69.00 87 GLN A N 1
ATOM 703 C CA . GLN A 1 87 ? 4.711 -0.859 23.224 1.00 69.00 87 GLN A CA 1
ATOM 704 C C . GLN A 1 87 ? 3.441 -1.283 23.973 1.00 69.00 87 GLN A C 1
ATOM 706 O O . GLN A 1 87 ? 3.518 -2.050 24.929 1.00 69.00 87 GLN A O 1
ATOM 711 N N . GLU A 1 88 ? 2.262 -0.852 23.519 1.00 71.75 88 GLU A N 1
ATOM 712 C CA . GLU A 1 88 ? 0.985 -1.286 24.098 1.00 71.75 88 GLU A CA 1
ATOM 713 C C . GLU A 1 88 ? 0.684 -2.760 23.810 1.00 71.75 88 GLU A C 1
ATOM 715 O O . GLU A 1 88 ? 0.207 -3.487 24.684 1.00 71.75 88 GLU A O 1
ATOM 720 N N . LYS A 1 89 ? 0.959 -3.217 22.581 1.00 71.50 89 LYS A N 1
ATOM 721 C CA . LYS A 1 89 ? 0.641 -4.583 22.148 1.00 71.50 89 LYS A CA 1
ATOM 722 C C . LYS A 1 89 ? 1.638 -5.622 22.669 1.00 71.50 89 LYS A C 1
ATOM 724 O O . LYS A 1 89 ? 1.234 -6.747 22.958 1.00 71.50 89 LYS A O 1
ATOM 729 N N . TYR A 1 90 ? 2.910 -5.254 22.794 1.00 77.06 90 TYR A N 1
ATOM 730 C CA . TYR A 1 90 ? 3.992 -6.108 23.287 1.00 77.06 90 TYR A CA 1
ATOM 731 C C . TYR A 1 90 ? 4.811 -5.364 24.350 1.00 77.06 90 TYR A C 1
ATOM 733 O O . TYR A 1 90 ? 5.960 -4.991 24.098 1.00 77.06 90 TYR A O 1
ATOM 741 N N . PRO A 1 91 ? 4.241 -5.129 25.544 1.00 73.06 91 PRO A N 1
ATOM 742 C CA . PRO A 1 91 ? 4.949 -4.425 26.598 1.00 73.06 91 PRO A CA 1
ATOM 743 C C . PRO A 1 91 ? 6.210 -5.207 26.999 1.00 73.06 91 PRO A C 1
ATOM 745 O O . PRO A 1 91 ? 6.134 -6.425 27.217 1.00 73.06 91 PRO A O 1
ATOM 748 N N . PRO A 1 92 ? 7.372 -4.540 27.107 1.00 67.69 92 PRO A N 1
ATOM 749 C CA . PRO A 1 92 ? 8.618 -5.201 27.467 1.00 67.69 92 PRO A CA 1
ATOM 750 C C . PRO A 1 92 ? 8.487 -5.899 28.831 1.00 67.69 92 PRO A C 1
ATOM 752 O O . PRO A 1 92 ? 8.036 -5.302 29.807 1.00 67.69 92 PRO A O 1
ATOM 755 N N . GLY A 1 93 ? 8.876 -7.179 28.892 1.00 72.56 93 GLY A N 1
ATOM 756 C CA . GLY A 1 93 ? 8.906 -7.972 30.130 1.00 72.56 93 GLY A CA 1
ATOM 757 C C . GLY A 1 93 ? 7.740 -8.945 30.360 1.00 72.56 93 GLY A C 1
ATOM 758 O O . GLY A 1 93 ? 7.685 -9.548 31.427 1.00 72.56 93 GLY A O 1
ATOM 759 N N . LYS A 1 94 ? 6.829 -9.138 29.396 1.00 57.41 94 LYS A N 1
ATOM 760 C CA . LYS A 1 94 ? 5.823 -10.219 29.438 1.00 57.41 94 LYS A CA 1
ATOM 761 C C . LYS A 1 94 ? 6.192 -11.354 28.474 1.00 57.41 94 LYS A C 1
ATOM 763 O O . LYS A 1 94 ? 5.666 -11.410 27.365 1.00 57.41 94 LYS A O 1
ATOM 768 N N . ALA A 1 95 ? 7.107 -12.222 28.900 1.00 54.25 95 ALA A N 1
ATOM 769 C CA . ALA A 1 95 ? 7.328 -13.557 28.336 1.00 54.25 95 ALA A CA 1
ATOM 770 C C . ALA A 1 95 ? 7.001 -14.603 29.405 1.00 54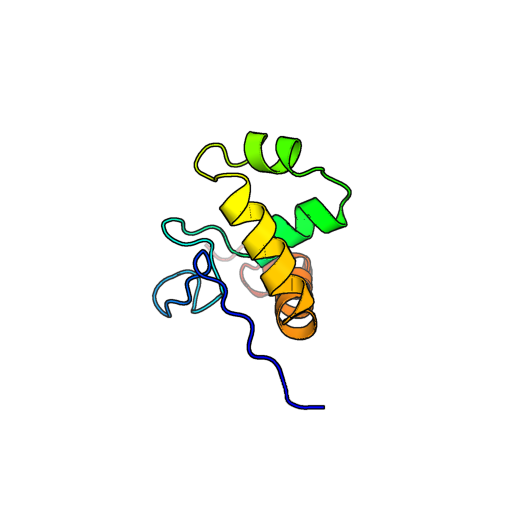.25 95 ALA A C 1
ATOM 772 O O . ALA A 1 95 ? 7.279 -14.310 30.591 1.00 54.25 95 ALA A O 1
#

Sequence (95 aa):
MSDLKVNHPYIAKDEDIQGGKPTVKGSRIPISVLVTYYKSGNDIDEILNLYPQLTPAKVHDAISYYYDNQEQIDDEINKLQDENRWQEKYPPGKA

Foldseek 3Di:
DDPDPDDLPQWDFDCVAPNRAIDGPPDSHGLLVLVVCVVVVDDLVSVCVVPVVDDSSSSVSSVVVCVVVVVPSVVVNVVVVPPVVCCVVPPPPDD

Mean predicted aligned error: 5.99 Å

pLDDT: mean 89.36, std 12.72, range [44.66, 98.0]

Radius of gyration: 15.04 Å; Cα contacts (8 Å, |Δi|>4): 88; chains: 1; bounding box: 36×28×44 Å

Secondary structure (DSSP, 8-state):
--------TTEE--TTSGGG--EETTS--BHHHHHHHHHTT--HHHHHHH-TTS-HHHHHHHHHHHHHSHHHHHHHHHHHH-HHHHHHHS-TT--